Protein AF-A0A7U9T8K6-F1 (afdb_monomer_lite)

Structure (mmCIF, N/CA/C/O backbone):
data_AF-A0A7U9T8K6-F1
#
_entry.id   AF-A0A7U9T8K6-F1
#
loop_
_atom_site.group_PDB
_atom_site.id
_atom_site.type_symbol
_atom_site.label_atom_id
_atom_site.label_alt_id
_atom_site.label_comp_id
_atom_site.label_asym_id
_atom_site.label_entity_id
_atom_site.label_seq_id
_atom_site.pdbx_PDB_ins_code
_atom_site.Cartn_x
_atom_site.Cartn_y
_atom_site.Cartn_z
_atom_site.occupancy
_atom_site.B_iso_or_equiv
_atom_site.auth_seq_id
_atom_site.auth_comp_id
_atom_site.auth_asym_id
_atom_site.auth_atom_id
_atom_site.pdbx_PDB_model_num
ATOM 1 N N . MET A 1 1 ? 12.193 -10.225 -22.787 1.00 61.66 1 MET A N 1
ATOM 2 C CA . MET A 1 1 ? 12.367 -9.603 -21.451 1.00 61.66 1 MET A CA 1
ATOM 3 C C . MET A 1 1 ? 12.293 -8.080 -21.477 1.00 61.66 1 MET A C 1
ATOM 5 O O . MET A 1 1 ? 11.798 -7.507 -20.521 1.00 61.66 1 MET A O 1
ATOM 9 N N . GLU A 1 2 ? 12.721 -7.410 -22.548 1.00 66.25 2 GLU A N 1
ATOM 10 C CA . GLU A 1 2 ? 12.573 -5.951 -22.683 1.00 66.25 2 GLU A CA 1
ATOM 11 C C . GLU A 1 2 ? 11.118 -5.500 -22.890 1.00 66.25 2 GLU A C 1
ATOM 13 O O . GLU A 1 2 ? 10.691 -4.535 -22.272 1.00 66.25 2 GLU A O 1
ATOM 18 N N . MET A 1 3 ? 10.306 -6.271 -23.626 1.00 65.00 3 MET A N 1
ATOM 19 C CA . MET A 1 3 ? 8.864 -6.000 -23.738 1.00 65.00 3 MET A CA 1
ATOM 20 C C . MET A 1 3 ? 8.133 -6.001 -22.387 1.00 65.00 3 MET A C 1
ATOM 22 O O . MET A 1 3 ? 7.269 -5.162 -22.172 1.00 65.00 3 MET A O 1
ATOM 26 N N . LEU A 1 4 ? 8.508 -6.887 -21.454 1.00 65.25 4 LEU A N 1
ATOM 27 C CA . LEU A 1 4 ? 7.920 -6.917 -20.108 1.00 65.25 4 LEU A CA 1
ATOM 28 C C . LEU A 1 4 ? 8.292 -5.672 -19.291 1.00 65.25 4 LEU A C 1
ATOM 30 O O . LEU A 1 4 ? 7.475 -5.192 -18.514 1.00 65.25 4 LEU A O 1
ATOM 34 N N . ARG A 1 5 ? 9.493 -5.114 -19.499 1.00 66.62 5 ARG A N 1
ATOM 35 C CA . ARG A 1 5 ? 9.938 -3.881 -18.829 1.00 66.62 5 ARG A CA 1
ATOM 36 C C . ARG A 1 5 ? 9.170 -2.635 -19.274 1.00 66.62 5 ARG A C 1
ATOM 38 O O . ARG A 1 5 ? 9.133 -1.677 -18.520 1.00 66.62 5 ARG A O 1
ATOM 45 N N . ASN A 1 6 ? 8.546 -2.659 -20.452 1.00 77.12 6 ASN A N 1
ATOM 46 C CA . ASN A 1 6 ? 7.819 -1.511 -21.001 1.00 77.12 6 ASN A CA 1
ATOM 47 C C . ASN A 1 6 ? 6.299 -1.576 -20.786 1.00 77.12 6 ASN A C 1
ATOM 49 O O . ASN A 1 6 ? 5.591 -0.663 -21.212 1.00 77.12 6 ASN A O 1
ATOM 53 N N . MET A 1 7 ? 5.783 -2.636 -20.152 1.00 83.12 7 MET A N 1
ATOM 54 C CA . MET A 1 7 ? 4.339 -2.767 -19.913 1.00 83.12 7 MET A CA 1
ATOM 55 C C . MET A 1 7 ? 3.834 -1.850 -18.803 1.00 83.12 7 MET A C 1
ATOM 57 O O . MET A 1 7 ? 2.661 -1.497 -18.794 1.00 83.12 7 MET A O 1
ATOM 61 N N . GLN A 1 8 ? 4.711 -1.436 -17.894 1.00 90.06 8 GLN A N 1
ATOM 62 C CA . GLN A 1 8 ? 4.359 -0.574 -16.778 1.00 90.06 8 GLN A CA 1
ATOM 63 C 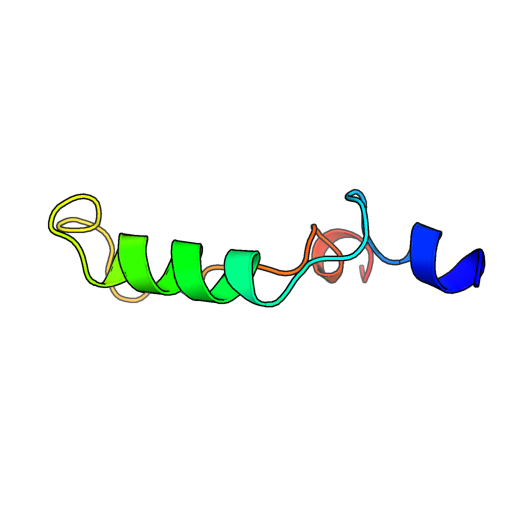C . GLN A 1 8 ? 5.449 0.501 -16.591 1.00 90.06 8 GLN A C 1
ATOM 65 O O . GLN A 1 8 ? 6.611 0.246 -16.909 1.00 90.06 8 GLN A O 1
ATOM 70 N N . PRO A 1 9 ? 5.105 1.709 -16.116 1.00 90.69 9 PRO A N 1
ATOM 71 C CA . PRO A 1 9 ? 6.065 2.780 -15.847 1.00 90.69 9 PRO A CA 1
ATOM 72 C C . PRO A 1 9 ? 7.168 2.430 -14.841 1.00 90.69 9 PRO A C 1
ATOM 74 O O . PRO A 1 9 ? 8.266 2.977 -14.934 1.00 90.69 9 PRO A O 1
ATOM 77 N N . LEU A 1 10 ? 6.876 1.570 -13.862 1.00 92.06 10 LEU A N 1
ATOM 78 C CA . LEU A 1 10 ? 7.824 1.198 -12.811 1.00 92.06 10 LEU A CA 1
ATOM 79 C C . LEU A 1 10 ? 8.543 -0.128 -13.106 1.00 92.06 10 LEU A C 1
ATOM 81 O O . LEU A 1 10 ? 8.098 -0.956 -13.897 1.00 92.06 10 LEU A O 1
ATOM 85 N N . SER A 1 11 ? 9.659 -0.377 -12.420 1.00 91.69 11 SER A N 1
ATOM 86 C CA . SER A 1 11 ? 10.328 -1.687 -12.447 1.00 91.69 11 SER A CA 1
ATOM 87 C C . SER A 1 11 ? 9.365 -2.826 -12.071 1.00 91.69 11 SER A C 1
ATOM 89 O O . SER A 1 11 ? 8.412 -2.569 -11.335 1.00 91.69 11 SER A O 1
ATOM 91 N N . PRO A 1 12 ? 9.594 -4.076 -12.535 1.00 90.69 12 PRO A N 1
ATOM 92 C CA . PRO A 1 12 ? 8.763 -5.224 -12.174 1.00 90.69 12 PRO A CA 1
ATOM 93 C C . PRO A 1 12 ? 8.516 -5.301 -10.668 1.00 90.69 12 PRO A C 1
ATOM 95 O O . PRO A 1 12 ? 9.466 -5.250 -9.882 1.00 90.69 12 PRO A O 1
ATOM 98 N N . GLY A 1 13 ? 7.239 -5.404 -10.300 1.00 91.88 13 GLY A N 1
ATOM 99 C CA . GLY A 1 13 ? 6.826 -5.485 -8.907 1.00 91.88 13 GLY A CA 1
ATOM 100 C C . GLY A 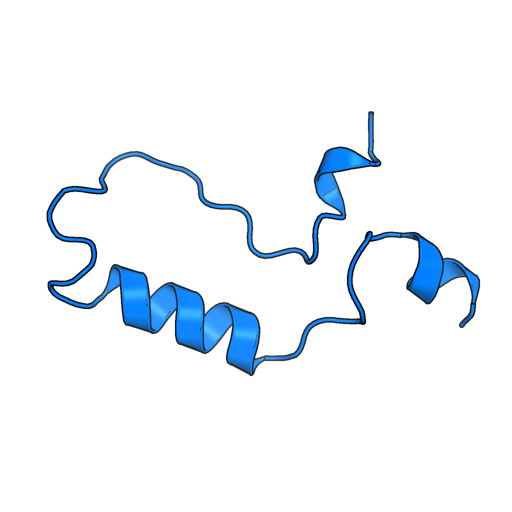1 13 ? 7.300 -6.777 -8.252 1.00 91.88 13 GLY A C 1
ATOM 101 O O . GLY A 1 13 ? 7.628 -7.765 -8.921 1.00 91.88 13 GLY A O 1
ATOM 102 N N . LYS A 1 14 ? 7.322 -6.767 -6.927 1.00 96.06 14 LYS A N 1
ATOM 103 C CA . LYS A 1 14 ? 7.626 -7.917 -6.082 1.00 96.06 14 LYS A CA 1
ATOM 104 C C . LYS A 1 14 ? 6.415 -8.274 -5.225 1.00 96.06 14 LYS A C 1
ATOM 106 O O . LYS A 1 14 ? 5.448 -7.521 -5.132 1.00 96.06 14 LYS A O 1
ATOM 11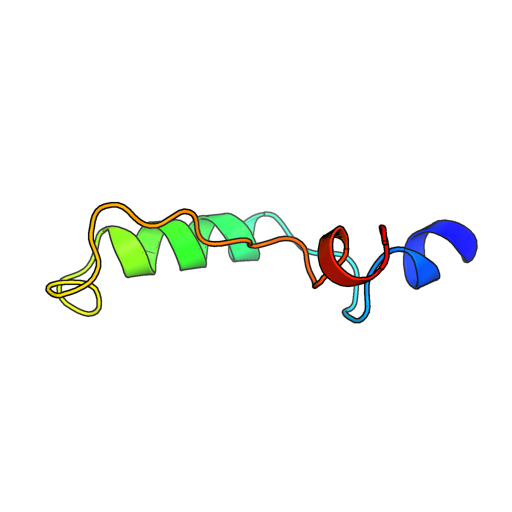1 N N . MET A 1 15 ? 6.472 -9.433 -4.575 1.00 97.69 15 MET A N 1
ATOM 112 C CA . MET A 1 15 ? 5.394 -9.894 -3.690 1.00 97.69 15 MET A CA 1
ATOM 113 C C . MET A 1 15 ? 5.146 -8.900 -2.545 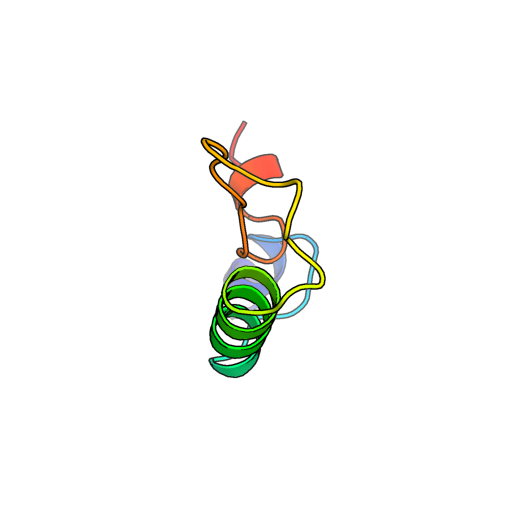1.00 97.69 15 MET A C 1
ATOM 115 O O . MET A 1 15 ? 4.008 -8.702 -2.120 1.00 97.69 15 MET A O 1
ATOM 119 N N . GLU A 1 16 ? 6.205 -8.231 -2.091 1.00 98.50 16 GLU A N 1
ATOM 120 C CA . GLU A 1 16 ? 6.167 -7.242 -1.021 1.00 98.50 16 GLU A CA 1
ATOM 121 C C . GLU A 1 16 ? 5.347 -6.001 -1.384 1.00 98.50 16 GLU A C 1
ATOM 123 O O . GLU A 1 16 ? 4.782 -5.386 -0.487 1.00 98.50 16 GLU A O 1
ATOM 128 N N . ASP A 1 17 ? 5.221 -5.639 -2.664 1.00 97.81 17 ASP A N 1
ATOM 129 C CA . ASP A 1 17 ? 4.449 -4.454 -3.062 1.00 97.81 17 ASP A CA 1
ATOM 130 C C . ASP A 1 17 ? 2.957 -4.636 -2.740 1.00 97.81 17 ASP A C 1
ATOM 132 O O . ASP A 1 17 ? 2.313 -3.738 -2.195 1.00 97.81 17 ASP A O 1
ATOM 136 N N . ILE A 1 18 ? 2.424 -5.839 -2.978 1.00 98.00 18 ILE A N 1
ATOM 137 C CA . ILE A 1 18 ? 1.049 -6.200 -2.608 1.00 98.00 18 ILE A CA 1
ATOM 138 C C . ILE A 1 18 ? 0.928 -6.380 -1.094 1.00 98.00 18 ILE A C 1
ATOM 140 O O . ILE A 1 18 ? -0.029 -5.886 -0.498 1.00 98.00 18 ILE A O 1
ATOM 144 N N . ALA A 1 19 ? 1.893 -7.054 -0.457 1.00 98.56 19 ALA A N 1
ATOM 145 C CA . ALA A 1 19 ? 1.868 -7.278 0.989 1.00 98.56 19 ALA A CA 1
ATOM 146 C C . ALA A 1 19 ? 1.876 -5.956 1.773 1.00 98.56 19 ALA A C 1
ATOM 148 O O . ALA A 1 19 ? 1.097 -5.792 2.708 1.00 98.56 19 ALA A O 1
ATOM 149 N N . ASN A 1 20 ? 2.699 -4.992 1.359 1.00 98.62 20 ASN A N 1
ATOM 150 C CA . ASN A 1 20 ? 2.776 -3.673 1.980 1.00 98.62 20 ASN A CA 1
ATOM 151 C C . ASN A 1 20 ? 1.503 -2.855 1.743 1.00 98.62 20 ASN A C 1
ATOM 153 O O . ASN A 1 20 ? 1.029 -2.198 2.667 1.00 98.62 20 ASN A O 1
ATOM 157 N N . ALA A 1 21 ? 0.914 -2.916 0.543 1.00 98.50 21 ALA A N 1
ATOM 158 C CA . ALA A 1 21 ? -0.364 -2.259 0.270 1.00 98.50 21 ALA A CA 1
ATOM 159 C C . ALA A 1 21 ? -1.497 -2.846 1.128 1.00 98.50 21 ALA A C 1
ATOM 161 O O . ALA A 1 21 ? -2.268 -2.100 1.731 1.00 98.50 21 ALA A O 1
ATOM 162 N N . ALA A 1 22 ? -1.563 -4.175 1.244 1.00 98.38 22 ALA A N 1
ATOM 163 C CA . ALA A 1 22 ? -2.516 -4.850 2.118 1.00 98.38 22 ALA A CA 1
ATOM 164 C C . ALA A 1 22 ? -2.282 -4.496 3.594 1.00 98.38 22 ALA A C 1
ATOM 166 O O . ALA A 1 22 ? -3.239 -4.215 4.310 1.00 98.38 22 ALA A O 1
ATOM 167 N N . LEU A 1 23 ? -1.022 -4.446 4.041 1.00 98.62 23 LEU A N 1
ATOM 168 C CA . LEU A 1 23 ? -0.666 -4.041 5.401 1.00 98.62 23 LEU A CA 1
ATOM 169 C C . LEU A 1 23 ? -1.098 -2.599 5.695 1.00 98.62 23 LEU A C 1
ATOM 171 O O . LEU A 1 23 ? -1.668 -2.343 6.751 1.00 98.62 23 LEU A O 1
ATOM 175 N N . PHE A 1 24 ? -0.887 -1.672 4.756 1.00 98.69 24 PHE A N 1
ATOM 176 C CA . PHE A 1 24 ? -1.382 -0.299 4.870 1.00 98.69 24 PHE A CA 1
ATOM 177 C C . PHE A 1 24 ? -2.910 -0.265 5.023 1.00 98.69 24 PHE A C 1
ATOM 179 O O . PHE A 1 24 ? -3.405 0.372 5.954 1.00 98.69 24 PHE A O 1
ATOM 186 N N . LEU A 1 25 ? -3.644 -0.994 4.173 1.00 98.38 25 LEU A N 1
ATOM 187 C CA . LEU A 1 25 ? -5.112 -1.065 4.221 1.00 98.38 25 LEU A CA 1
ATOM 188 C C . LEU A 1 25 ? -5.662 -1.788 5.459 1.00 98.38 25 LEU A C 1
ATOM 190 O O . LEU A 1 25 ? -6.797 -1.551 5.856 1.00 98.38 25 LEU A O 1
ATOM 194 N N . ALA A 1 26 ? -4.873 -2.662 6.077 1.00 98.19 26 ALA A N 1
ATOM 195 C CA . ALA A 1 26 ? -5.221 -3.303 7.342 1.00 98.19 26 ALA A CA 1
ATOM 196 C C . ALA A 1 26 ? -4.878 -2.438 8.568 1.00 98.19 26 ALA A C 1
ATOM 198 O O . ALA A 1 26 ? -5.283 -2.768 9.680 1.00 98.19 26 ALA A O 1
ATOM 199 N N . SER A 1 27 ? -4.109 -1.361 8.385 1.00 98.69 27 SER A N 1
ATOM 200 C CA . SER A 1 27 ? -3.660 -0.483 9.466 1.00 98.69 27 SER A CA 1
ATOM 201 C C . SER A 1 27 ? -4.568 0.736 9.654 1.00 98.69 27 SER A C 1
ATOM 203 O O . SER A 1 27 ? -5.246 1.181 8.722 1.00 98.69 27 SER A O 1
ATOM 205 N N . ASP A 1 28 ? -4.467 1.367 10.827 1.00 98.50 28 ASP A N 1
ATOM 206 C CA . ASP A 1 28 ? -5.176 2.611 11.168 1.00 98.50 28 ASP A CA 1
ATOM 207 C C . ASP A 1 28 ? -4.843 3.787 10.230 1.00 98.50 28 ASP A C 1
ATOM 209 O O . ASP A 1 28 ? -5.613 4.748 10.124 1.00 98.50 28 ASP A O 1
ATOM 213 N N . MET A 1 29 ? -3.722 3.707 9.500 1.00 98.56 29 MET A N 1
ATOM 214 C CA . MET A 1 29 ? -3.306 4.723 8.524 1.00 98.56 29 MET A CA 1
ATOM 215 C C . MET A 1 29 ? -4.306 4.878 7.372 1.00 98.56 29 MET A C 1
ATOM 217 O O . MET A 1 29 ? -4.329 5.916 6.715 1.00 98.56 29 MET A O 1
ATOM 221 N N . SER A 1 30 ? -5.132 3.859 7.130 1.00 98.56 30 SER A N 1
ATOM 222 C CA . SER A 1 30 ? -6.144 3.846 6.074 1.00 98.56 30 SER A CA 1
ATOM 223 C C . SER A 1 30 ? -7.572 4.074 6.590 1.00 98.56 30 SER A C 1
ATOM 225 O O . SER A 1 30 ? -8.526 3.892 5.842 1.00 98.56 30 SER A O 1
ATOM 227 N N . SER A 1 31 ? -7.743 4.526 7.839 1.00 98.56 31 SER A N 1
ATOM 228 C CA . SER A 1 31 ? -9.046 4.619 8.532 1.00 98.56 31 SER A CA 1
ATOM 229 C C . SER A 1 31 ? -10.144 5.429 7.823 1.00 98.56 31 SER A C 1
ATOM 231 O O . SER A 1 31 ? -11.323 5.233 8.112 1.00 98.56 31 SER A O 1
ATOM 233 N N . TYR A 1 32 ? -9.796 6.313 6.884 1.00 98.31 32 TYR A N 1
ATOM 234 C CA . TYR A 1 32 ? -10.761 7.084 6.088 1.00 98.31 32 TYR A CA 1
ATOM 235 C C . TYR A 1 32 ? -10.927 6.581 4.641 1.00 98.31 32 TYR A C 1
ATOM 237 O O . TYR A 1 32 ? -11.597 7.211 3.825 1.00 98.31 32 TYR A O 1
ATOM 245 N N . ILE A 1 33 ? -10.315 5.449 4.295 1.00 98.31 33 ILE A N 1
ATOM 246 C CA . ILE A 1 33 ? -10.354 4.862 2.956 1.00 98.31 33 ILE A CA 1
ATOM 247 C C . ILE A 1 33 ? -11.304 3.665 2.982 1.00 98.31 33 ILE A C 1
ATOM 249 O O . ILE A 1 33 ? -11.038 2.650 3.616 1.00 98.31 33 ILE A O 1
ATOM 253 N N . THR A 1 34 ? -12.419 3.765 2.260 1.00 97.88 34 THR A N 1
ATOM 254 C CA . THR A 1 34 ? -13.371 2.660 2.100 1.00 97.88 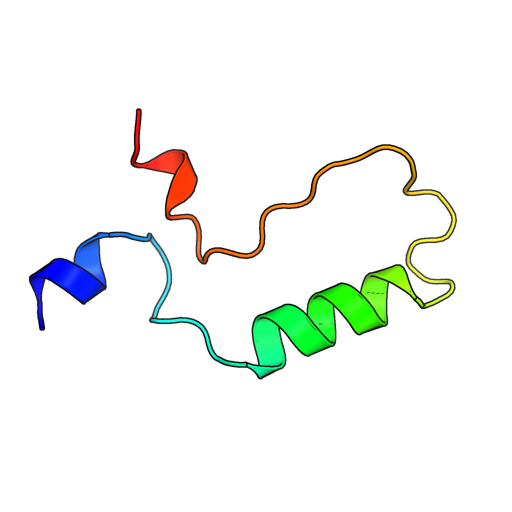34 THR A CA 1
ATOM 255 C C . THR A 1 34 ? -14.073 2.713 0.743 1.00 97.88 34 THR A C 1
ATOM 257 O O . THR A 1 34 ? -14.167 3.771 0.113 1.00 97.88 34 THR A O 1
ATOM 260 N N . GLY A 1 35 ? -14.532 1.555 0.260 1.00 97.88 35 GLY A N 1
ATOM 261 C CA . GLY A 1 35 ? -15.257 1.414 -1.009 1.00 97.88 35 GLY A CA 1
ATOM 262 C C . GLY A 1 35 ? -14.432 1.685 -2.274 1.00 97.88 35 GLY A C 1
ATOM 263 O O . GLY A 1 35 ? -15.010 1.817 -3.349 1.00 97.88 35 GLY A O 1
ATOM 264 N N . GLN A 1 36 ? -13.105 1.790 -2.164 1.00 97.94 36 GLN A N 1
ATOM 265 C CA . GLN A 1 36 ? -12.222 2.101 -3.290 1.00 97.94 36 GLN A CA 1
ATOM 266 C C . GLN A 1 36 ? -11.545 0.851 -3.846 1.00 97.94 36 GLN A C 1
ATOM 268 O O . GLN A 1 36 ? -11.185 -0.061 -3.104 1.00 97.94 36 GLN A O 1
ATOM 273 N N . THR A 1 37 ? -11.302 0.854 -5.156 1.00 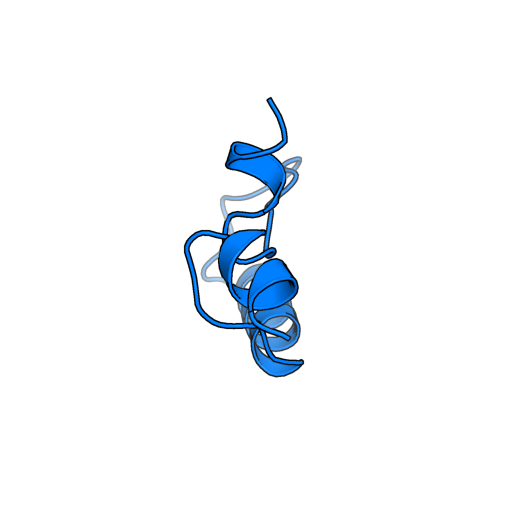96.25 37 THR A N 1
ATOM 274 C CA . THR A 1 37 ? -10.364 -0.077 -5.796 1.00 96.25 37 THR A CA 1
ATOM 275 C C . THR A 1 37 ? -9.022 0.628 -5.946 1.00 96.25 37 THR A C 1
ATOM 277 O O . THR A 1 37 ? -8.935 1.636 -6.642 1.00 96.25 37 THR A O 1
ATOM 280 N N . ILE A 1 38 ? -7.980 0.116 -5.289 1.00 96.12 38 ILE A N 1
ATOM 281 C CA . ILE A 1 38 ? -6.627 0.685 -5.343 1.00 96.12 38 ILE A CA 1
ATOM 282 C C . ILE A 1 38 ? -5.739 -0.237 -6.175 1.00 96.12 38 ILE A C 1
ATOM 284 O O . ILE A 1 38 ? -5.549 -1.405 -5.843 1.00 96.12 38 ILE A O 1
ATOM 288 N N . MET A 1 39 ? -5.203 0.301 -7.268 1.00 96.06 39 MET A N 1
ATOM 289 C CA . MET A 1 39 ? -4.318 -0.412 -8.186 1.00 96.06 39 MET A CA 1
ATOM 290 C C . MET A 1 39 ? -2.885 -0.449 -7.652 1.00 96.06 39 MET A C 1
ATOM 292 O O . MET A 1 39 ? -2.317 0.585 -7.307 1.00 96.06 39 MET A O 1
ATOM 296 N N . VAL A 1 40 ? -2.299 -1.647 -7.616 1.00 97.06 40 VAL A N 1
ATOM 297 C CA . VAL A 1 40 ? -0.911 -1.901 -7.195 1.00 97.06 40 VAL A CA 1
ATOM 298 C C . VAL A 1 40 ? -0.225 -2.728 -8.283 1.00 97.06 40 VAL A C 1
ATOM 300 O O . VAL A 1 40 ? 0.020 -3.920 -8.137 1.00 97.06 40 VAL A O 1
ATOM 303 N N . ASP A 1 41 ? 0.000 -2.108 -9.436 1.00 94.44 41 ASP A N 1
ATOM 304 C CA . ASP A 1 41 ? 0.410 -2.796 -10.669 1.00 94.44 41 ASP A CA 1
ATOM 305 C C . ASP A 1 41 ? 1.575 -2.099 -11.387 1.00 94.44 41 ASP A C 1
ATOM 307 O O . ASP A 1 41 ? 1.736 -2.217 -12.600 1.00 94.44 41 ASP A O 1
ATOM 311 N N . GLY A 1 42 ? 2.341 -1.280 -10.663 1.00 93.94 42 GLY A N 1
ATOM 312 C CA . GLY A 1 42 ? 3.440 -0.507 -11.240 1.00 93.94 42 GLY A CA 1
ATOM 313 C C . GLY A 1 42 ? 3.014 0.500 -12.317 1.00 93.94 42 GLY A C 1
ATOM 314 O O . GLY A 1 42 ? 3.889 1.010 -13.020 1.00 93.94 42 GLY A O 1
ATOM 315 N N . GLY A 1 43 ? 1.709 0.776 -12.457 1.00 93.12 43 GLY A N 1
ATOM 316 C CA . GLY A 1 43 ? 1.120 1.628 -13.488 1.00 93.12 43 GLY A CA 1
ATOM 317 C C . GLY A 1 43 ? 0.841 0.911 -14.814 1.00 93.12 43 GLY A C 1
ATOM 318 O O . GLY A 1 43 ? 0.729 1.572 -15.845 1.00 93.12 43 GLY A O 1
ATOM 319 N N . ALA A 1 44 ? 0.758 -0.419 -14.840 1.00 91.69 44 ALA A N 1
ATOM 320 C CA . ALA A 1 44 ? 0.416 -1.149 -16.063 1.00 91.69 44 ALA A CA 1
ATOM 321 C C . ALA A 1 44 ? -0.947 -0.705 -16.628 1.00 91.69 44 ALA A C 1
ATOM 323 O O . ALA A 1 44 ? -1.088 -0.469 -17.831 1.00 91.69 44 ALA A O 1
ATOM 324 N N . SER A 1 45 ? -1.933 -0.503 -15.752 1.00 91.12 45 SER A N 1
ATOM 325 C CA . SER A 1 45 ? -3.302 -0.164 -16.149 1.00 91.12 45 SER A CA 1
ATOM 326 C C . SER A 1 45 ? -3.425 1.213 -16.796 1.00 91.12 45 SER A C 1
ATOM 328 O O . SER A 1 45 ? -4.292 1.397 -17.640 1.00 91.12 45 SER A O 1
ATOM 330 N N . ILE A 1 46 ? -2.528 2.165 -16.502 1.00 88.94 46 ILE A N 1
ATOM 331 C CA . ILE A 1 46 ? -2.572 3.500 -17.129 1.00 88.94 46 ILE A CA 1
ATOM 332 C C . ILE A 1 46 ? -2.052 3.516 -18.575 1.00 88.94 46 ILE A C 1
ATOM 334 O O . ILE A 1 46 ? -2.231 4.509 -19.272 1.00 88.94 46 ILE A O 1
ATOM 338 N N . ARG A 1 47 ? -1.380 2.446 -19.023 1.00 76.44 47 ARG A N 1
ATOM 339 C CA . ARG A 1 47 ? -0.870 2.292 -20.398 1.00 76.44 47 ARG A CA 1
ATOM 340 C C . ARG A 1 47 ? -1.764 1.423 -21.280 1.00 76.44 47 ARG A C 1
ATOM 342 O O . ARG A 1 47 ? -1.513 1.328 -22.476 1.00 76.44 47 ARG A O 1
ATOM 349 N N . ALA A 1 48 ? -2.774 0.776 -20.704 1.00 67.00 48 ALA A N 1
ATOM 350 C CA . ALA A 1 48 ? -3.694 -0.104 -21.418 1.00 67.00 48 ALA A CA 1
ATOM 351 C C . ALA A 1 48 ? -4.839 0.657 -22.125 1.00 67.00 48 ALA A C 1
ATOM 353 O O . ALA A 1 48 ? -5.835 0.039 -22.509 1.00 67.00 48 ALA A O 1
ATOM 354 N N . HIS A 1 49 ? -4.723 1.984 -22.267 1.00 52.03 49 HIS A N 1
ATOM 355 C CA . HIS A 1 49 ? -5.703 2.878 -22.891 1.00 52.03 49 HIS A CA 1
ATOM 356 C C . HIS A 1 49 ? -5.015 3.766 -23.928 1.00 52.03 49 HIS A C 1
ATOM 358 O O . HIS A 1 49 ? -3.984 4.382 -23.571 1.00 52.03 49 HIS A O 1
#

Secondary structure (DSSP, 8-state):
-HHHHTSSSSSPP-HHHHHHHHHHHHSGGGTT--S-----STT-GGG--

pLDDT: mean 90.32, std 12.21, range [52.03, 98.69]

Foldseek 3Di:
DVVVCPLAPDGFDDPVLVVVVVVCCVDPVCVPDPPDDDDSGNHNVVPVD

Radius of gyration: 13.18 Å; chains: 1; bounding box: 28×17×35 Å

Sequence (49 aa):
MEMLRNMQPLSPGKMEDIANAALFLASDMSSYITGQTIMVDGGASIRAH